Protein AF-A0A4Y2BQZ9-F1 (afdb_monomer)

Mean predicted aligned error: 6.3 Å

Radius of gyration: 13.2 Å; Cα contacts (8 Å, |Δi|>4): 187; chains: 1; bounding box: 32×36×35 Å

Structure (mmCIF, N/CA/C/O backbone):
data_AF-A0A4Y2BQZ9-F1
#
_entry.id   AF-A0A4Y2BQZ9-F1
#
loop_
_atom_site.group_PDB
_atom_site.id
_atom_site.type_symbol
_atom_site.label_atom_id
_atom_site.label_alt_id
_atom_site.label_comp_id
_atom_site.label_asym_id
_atom_site.label_entity_id
_atom_site.label_seq_id
_atom_site.pdbx_PDB_ins_code
_atom_site.Cartn_x
_atom_site.Cartn_y
_atom_site.Cartn_z
_atom_site.occupancy
_atom_site.B_iso_or_equiv
_atom_site.auth_seq_id
_atom_site.auth_comp_id
_atom_site.auth_asym_id
_atom_site.auth_atom_id
_atom_site.pdbx_PDB_model_num
ATOM 1 N N . MET A 1 1 ? 13.515 -8.556 14.291 1.00 58.47 1 MET A N 1
ATOM 2 C CA . MET A 1 1 ? 12.750 -7.822 13.261 1.00 58.47 1 MET A CA 1
ATOM 3 C C . MET A 1 1 ? 13.649 -7.631 12.059 1.00 58.47 1 MET A C 1
ATOM 5 O O . MET A 1 1 ? 14.849 -7.470 12.256 1.00 58.47 1 MET A O 1
ATOM 9 N N . SER A 1 2 ? 13.104 -7.715 10.847 1.00 66.88 2 SER A N 1
ATOM 10 C CA . SER A 1 2 ? 13.828 -7.320 9.638 1.00 66.88 2 SER A CA 1
ATOM 11 C C . SER A 1 2 ? 14.216 -5.841 9.731 1.00 66.88 2 SER A C 1
ATOM 13 O O . SER A 1 2 ? 13.443 -5.054 10.289 1.00 66.88 2 SER A O 1
ATOM 15 N N . PRO A 1 3 ? 15.391 -5.443 9.217 1.00 71.94 3 PRO A N 1
ATOM 16 C CA . PRO A 1 3 ? 15.725 -4.029 9.119 1.00 71.94 3 PRO A CA 1
ATOM 17 C C . PRO A 1 3 ? 14.621 -3.307 8.327 1.00 71.94 3 PRO A C 1
ATOM 19 O O . PRO A 1 3 ? 14.055 -3.874 7.391 1.00 71.94 3 PRO A O 1
ATOM 22 N N . HIS A 1 4 ? 14.283 -2.083 8.740 1.00 78.25 4 HIS A N 1
ATOM 23 C CA . HIS A 1 4 ? 13.261 -1.228 8.114 1.00 78.25 4 HIS A CA 1
ATOM 24 C C . HIS A 1 4 ? 11.793 -1.658 8.280 1.00 78.25 4 HIS A C 1
ATOM 26 O O . HIS A 1 4 ? 10.900 -1.074 7.668 1.00 78.25 4 HIS A O 1
ATOM 32 N N . THR A 1 5 ? 11.512 -2.664 9.111 1.00 85.69 5 THR A N 1
ATOM 33 C CA . THR A 1 5 ? 10.137 -3.020 9.488 1.00 85.69 5 THR A CA 1
ATOM 34 C C . THR A 1 5 ? 9.846 -2.565 10.911 1.00 85.69 5 THR A C 1
ATOM 36 O O . THR A 1 5 ? 10.538 -2.988 11.837 1.00 85.69 5 THR A O 1
ATOM 39 N N . SER A 1 6 ? 8.800 -1.765 11.100 1.00 86.25 6 SER A N 1
ATOM 40 C CA . SER A 1 6 ? 8.299 -1.388 12.426 1.00 86.25 6 SER A CA 1
ATOM 41 C C . SER A 1 6 ? 6.833 -1.779 12.589 1.00 86.25 6 SER A C 1
ATOM 43 O O . SER A 1 6 ? 6.126 -2.053 11.618 1.00 86.25 6 SER A O 1
ATOM 45 N N . MET A 1 7 ? 6.381 -1.892 13.838 1.00 89.56 7 MET A N 1
ATOM 46 C CA . MET A 1 7 ? 4.963 -2.110 14.116 1.00 89.56 7 MET A CA 1
ATOM 47 C C . MET A 1 7 ? 4.208 -0.792 13.974 1.00 89.56 7 MET A C 1
ATOM 49 O O . MET A 1 7 ? 4.625 0.232 14.511 1.00 89.56 7 MET A O 1
ATOM 53 N N . GLY A 1 8 ? 3.070 -0.843 13.294 1.00 88.94 8 GLY A N 1
ATOM 54 C CA . GLY A 1 8 ? 2.111 0.250 13.227 1.00 88.94 8 GLY A CA 1
ATOM 55 C C . GLY A 1 8 ? 0.684 -0.276 13.233 1.00 88.94 8 GLY A C 1
ATOM 56 O O . GLY A 1 8 ? 0.444 -1.469 13.418 1.00 88.94 8 GLY A O 1
ATOM 57 N N . GLU A 1 9 ? -0.268 0.617 13.015 1.00 89.94 9 GLU A N 1
ATOM 58 C CA . GLU A 1 9 ? -1.680 0.294 12.867 1.00 89.94 9 GLU A CA 1
ATOM 59 C C . GLU A 1 9 ? -2.163 0.711 11.483 1.00 89.94 9 GLU A C 1
ATOM 61 O O . GLU A 1 9 ? -1.886 1.821 11.023 1.00 89.94 9 GLU A O 1
ATOM 66 N N . VAL A 1 10 ? -2.933 -0.1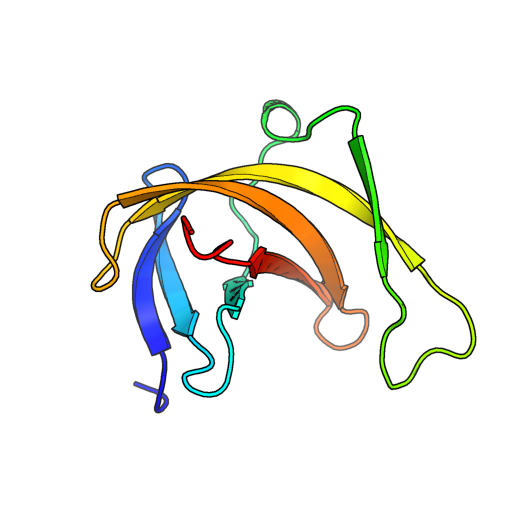66 10.841 1.00 86.94 10 VAL A N 1
ATOM 67 C CA . VAL A 1 10 ? -3.657 0.145 9.607 1.00 86.94 10 VAL A CA 1
ATOM 68 C C . VAL A 1 10 ? -5.129 -0.139 9.827 1.00 86.94 10 VAL A C 1
ATOM 70 O O . VAL A 1 10 ? -5.511 -1.264 10.150 1.00 86.94 10 VAL A O 1
ATOM 73 N N . ASN A 1 11 ? -5.962 0.889 9.678 1.00 87.75 11 ASN A N 1
ATOM 74 C CA . ASN A 1 11 ? -7.398 0.839 9.967 1.00 87.75 11 ASN A CA 1
ATOM 75 C C . ASN A 1 11 ? -7.701 0.294 11.378 1.00 87.75 11 ASN A C 1
ATOM 77 O O . ASN A 1 11 ? -8.633 -0.488 11.567 1.00 87.75 11 ASN A O 1
ATOM 81 N N .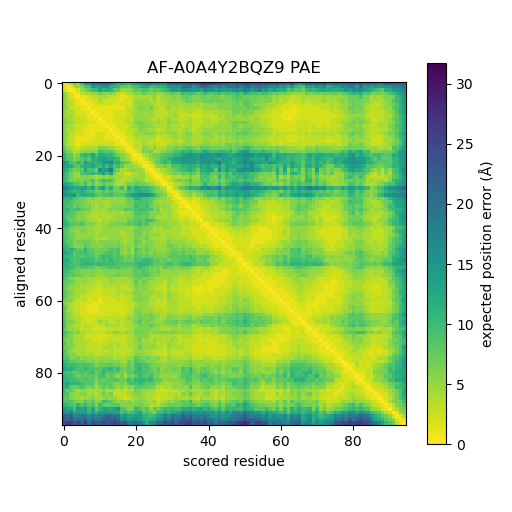 GLY A 1 12 ? -6.880 0.683 12.360 1.00 88.50 12 GLY A N 1
ATOM 82 C CA . GLY A 1 12 ? -7.001 0.260 13.760 1.00 88.50 12 GLY A CA 1
ATOM 83 C C . GLY A 1 12 ? -6.523 -1.166 14.053 1.00 88.50 12 GLY A C 1
ATOM 84 O O . GLY A 1 12 ? -6.714 -1.645 15.167 1.00 88.50 12 GLY A O 1
ATOM 85 N N . LEU A 1 13 ? -5.919 -1.859 13.081 1.00 88.31 13 LEU A N 1
ATOM 86 C CA . LEU A 1 13 ? -5.363 -3.198 13.273 1.00 88.31 13 LEU A CA 1
ATOM 87 C C . LEU A 1 13 ? -3.831 -3.144 13.322 1.00 88.31 13 LEU A C 1
ATOM 89 O O . LEU A 1 13 ? -3.226 -2.584 12.405 1.00 88.31 13 LEU A O 1
ATOM 93 N N . PRO A 1 14 ? -3.188 -3.742 14.341 1.00 89.25 14 PRO A N 1
ATOM 94 C CA . PRO A 1 14 ? -1.736 -3.752 14.452 1.00 89.25 14 PRO A CA 1
ATOM 95 C C . PRO A 1 14 ? -1.109 -4.660 13.389 1.00 89.25 14 PRO A C 1
ATOM 97 O O . PRO A 1 14 ? -1.533 -5.803 13.204 1.00 89.25 14 PRO A O 1
ATOM 100 N N . MET A 1 15 ? -0.079 -4.172 12.699 1.00 88.81 15 MET A N 1
ATOM 101 C CA . MET A 1 15 ? 0.651 -4.937 11.685 1.00 88.81 15 MET A CA 1
ATOM 102 C C . MET A 1 15 ? 2.066 -4.413 11.423 1.00 88.81 15 MET A C 1
ATOM 104 O O . MET A 1 15 ? 2.352 -3.244 11.690 1.00 88.81 15 MET A O 1
ATOM 108 N N . PRO A 1 16 ? 2.959 -5.266 10.886 1.00 88.06 16 PRO A N 1
ATOM 109 C CA . PRO A 1 16 ? 4.266 -4.826 10.422 1.00 88.06 16 PRO A CA 1
ATOM 110 C C . PRO A 1 16 ? 4.132 -3.930 9.185 1.00 88.06 16 PRO A C 1
ATOM 112 O O . PRO A 1 16 ? 3.460 -4.290 8.214 1.00 88.06 16 PRO A O 1
ATOM 115 N N . ILE A 1 17 ? 4.814 -2.790 9.219 1.00 86.44 17 ILE A N 1
ATOM 116 C CA . ILE A 1 17 ? 4.931 -1.837 8.118 1.00 86.44 17 ILE A CA 1
ATOM 117 C C . ILE A 1 17 ? 6.383 -1.848 7.659 1.00 86.44 17 ILE A C 1
ATOM 119 O O . ILE A 1 17 ? 7.295 -1.603 8.451 1.00 86.44 17 ILE A O 1
ATOM 123 N N . LEU A 1 18 ? 6.596 -2.162 6.383 1.00 86.75 18 LEU A N 1
ATOM 124 C CA . LEU A 1 18 ? 7.903 -2.041 5.755 1.00 86.75 18 LEU A CA 1
ATOM 125 C C . LEU A 1 18 ? 8.050 -0.609 5.250 1.00 86.75 18 LEU A C 1
ATOM 127 O O . LEU A 1 18 ? 7.312 -0.187 4.361 1.00 86.75 18 LEU A O 1
ATOM 131 N N . ARG A 1 19 ? 9.008 0.120 5.814 1.00 80.94 19 ARG A N 1
ATOM 132 C CA . ARG A 1 19 ? 9.323 1.485 5.411 1.00 80.94 19 ARG A CA 1
ATOM 133 C C . ARG A 1 19 ? 10.594 1.492 4.585 1.00 80.94 19 ARG A C 1
ATOM 135 O O . ARG A 1 19 ? 11.668 1.227 5.108 1.00 80.94 19 ARG A O 1
ATOM 142 N N . ASP A 1 20 ? 10.496 1.860 3.319 1.00 78.75 20 ASP A N 1
ATOM 143 C CA . ASP A 1 20 ? 11.692 2.139 2.534 1.00 78.75 20 ASP A CA 1
ATOM 144 C C . ASP A 1 20 ? 12.232 3.519 2.930 1.00 78.75 20 ASP A C 1
ATOM 146 O O . ASP A 1 20 ? 11.635 4.531 2.598 1.00 78.75 20 ASP A O 1
ATOM 150 N N . THR A 1 21 ? 13.348 3.595 3.661 1.00 64.88 21 THR A N 1
ATOM 151 C CA . THR A 1 21 ? 13.940 4.882 4.078 1.00 64.88 21 THR A CA 1
ATOM 152 C C . THR A 1 21 ? 14.542 5.685 2.922 1.00 64.88 21 THR A C 1
ATOM 154 O O . THR A 1 21 ? 14.833 6.865 3.103 1.00 64.88 21 THR A O 1
ATOM 157 N N . GLY A 1 22 ? 14.749 5.067 1.752 1.00 68.38 22 GLY A N 1
ATOM 158 C CA . GLY A 1 22 ? 15.179 5.752 0.531 1.00 68.38 22 GLY A CA 1
ATOM 159 C C . GLY A 1 22 ? 14.031 6.415 -0.236 1.00 68.38 22 GLY A C 1
ATOM 160 O O . GLY A 1 22 ? 14.279 7.115 -1.216 1.00 68.38 22 GLY A O 1
ATOM 161 N N . SER A 1 23 ? 12.785 6.210 0.199 1.00 65.81 23 SER A N 1
ATOM 162 C CA . SER A 1 23 ? 11.574 6.687 -0.463 1.00 65.81 23 SER A CA 1
ATOM 163 C C . SER A 1 23 ? 10.529 7.146 0.563 1.00 65.81 23 SER A C 1
ATOM 165 O O . SER A 1 23 ? 10.625 6.887 1.756 1.00 65.81 23 SER A O 1
ATOM 167 N N . SER A 1 24 ? 9.488 7.845 0.126 1.00 69.06 24 SER A N 1
ATOM 168 C CA . SER A 1 24 ? 8.318 8.156 0.961 1.00 69.06 24 SER A CA 1
ATOM 169 C C . SER A 1 24 ? 7.269 7.036 0.922 1.00 69.06 24 SER A C 1
ATOM 171 O O . SE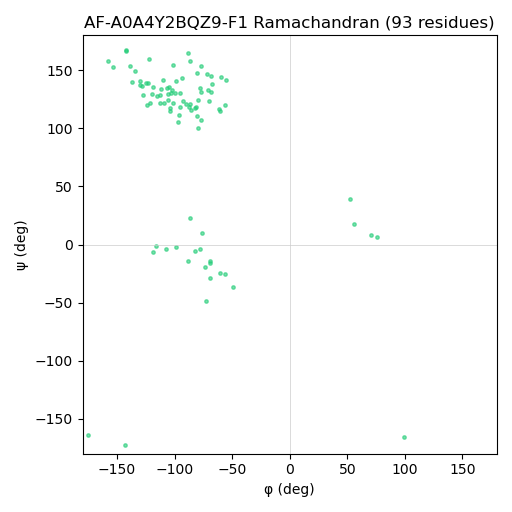R A 1 24 ? 6.088 7.298 1.162 1.00 69.06 24 SER A O 1
ATOM 173 N N . ILE A 1 25 ? 7.683 5.806 0.582 1.00 68.38 25 ILE A N 1
ATOM 174 C CA . ILE A 1 25 ? 6.791 4.670 0.345 1.00 68.38 25 ILE A CA 1
ATOM 175 C C . ILE A 1 25 ? 6.759 3.732 1.557 1.00 68.38 25 ILE A C 1
ATOM 177 O O . ILE A 1 25 ? 7.776 3.160 1.950 1.00 68.38 25 ILE A O 1
ATOM 181 N N . ASP A 1 26 ? 5.559 3.527 2.096 1.00 74.75 26 ASP A N 1
ATOM 182 C CA . ASP A 1 26 ? 5.266 2.489 3.083 1.00 74.75 26 ASP A CA 1
ATOM 183 C C . ASP A 1 26 ? 4.549 1.317 2.404 1.00 74.75 26 ASP A C 1
ATOM 185 O O . ASP A 1 26 ? 3.588 1.510 1.650 1.00 74.75 26 ASP A O 1
ATOM 189 N N . VAL A 1 27 ? 5.009 0.095 2.685 1.00 77.00 27 VAL A N 1
ATOM 190 C CA . VAL A 1 27 ? 4.410 -1.146 2.183 1.00 77.00 27 VAL A CA 1
ATOM 191 C C . VAL A 1 27 ? 3.791 -1.926 3.330 1.00 77.00 27 VAL A C 1
ATOM 193 O O . VAL A 1 27 ? 4.441 -2.224 4.335 1.00 77.00 27 VAL A O 1
ATOM 196 N N . VAL A 1 28 ? 2.527 -2.309 3.158 1.00 79.06 28 VAL A N 1
ATOM 197 C CA . VAL A 1 28 ? 1.778 -3.064 4.166 1.00 79.06 28 VAL A CA 1
ATOM 198 C C . VAL A 1 28 ? 1.161 -4.310 3.548 1.00 79.06 28 VAL A C 1
ATOM 200 O O . VAL A 1 28 ? 0.465 -4.224 2.537 1.00 79.06 28 VAL A O 1
ATOM 203 N N . CYS A 1 29 ? 1.387 -5.472 4.167 1.00 73.31 29 CYS A N 1
ATOM 204 C CA . CYS A 1 29 ? 0.750 -6.722 3.758 1.00 73.31 29 CYS A CA 1
ATOM 205 C C . CYS A 1 29 ? -0.746 -6.689 4.087 1.00 73.31 29 CYS A C 1
ATOM 207 O O . CYS A 1 29 ? -1.172 -6.497 5.227 1.00 73.31 29 CYS A O 1
ATOM 209 N N . LEU A 1 30 ? -1.559 -6.887 3.062 1.00 69.38 30 LEU A N 1
ATOM 210 C CA . LEU A 1 30 ? -2.982 -6.661 3.092 1.00 69.38 30 LEU A CA 1
ATOM 211 C C . LEU A 1 30 ? -3.758 -7.952 3.365 1.00 69.38 30 LEU A C 1
ATOM 213 O O . LEU A 1 30 ? -4.024 -8.758 2.472 1.00 69.38 30 LEU A O 1
ATOM 217 N N . LYS A 1 31 ? -4.261 -8.056 4.594 1.00 70.38 31 LYS A N 1
ATOM 218 C CA . LYS A 1 31 ? -5.429 -8.890 4.931 1.00 70.38 31 LYS A CA 1
ATOM 219 C C . LYS A 1 31 ? -6.632 -8.075 5.425 1.00 70.38 31 LYS A C 1
ATOM 221 O O . LYS A 1 31 ? -7.671 -8.651 5.719 1.00 70.38 31 LYS A O 1
ATOM 226 N N . VAL A 1 32 ? -6.493 -6.750 5.521 1.00 67.38 32 VAL A N 1
ATOM 227 C CA . VAL A 1 32 ? -7.368 -5.900 6.351 1.00 67.38 32 VAL A CA 1
ATOM 228 C C . VAL A 1 32 ? -8.169 -4.834 5.601 1.00 67.38 32 VAL A C 1
ATOM 230 O O . VAL A 1 32 ? -9.003 -4.170 6.214 1.00 67.38 32 VAL A O 1
ATOM 233 N N . VAL A 1 33 ? -7.946 -4.649 4.295 1.00 74.06 33 VAL A N 1
ATOM 234 C CA . VAL A 1 33 ? -8.758 -3.717 3.496 1.00 74.06 33 VAL A CA 1
ATOM 235 C C . VAL A 1 33 ? -10.047 -4.407 3.093 1.00 74.06 33 VAL A C 1
ATOM 237 O O . VAL A 1 33 ? -10.040 -5.434 2.410 1.00 74.06 33 VAL A O 1
ATOM 240 N N . LYS A 1 34 ? -11.151 -3.833 3.562 1.00 80.44 34 LYS A N 1
ATOM 241 C CA . LYS A 1 34 ? -12.505 -4.268 3.245 1.00 80.44 34 LYS A CA 1
ATOM 242 C C . LYS A 1 34 ? -12.987 -3.610 1.947 1.00 80.44 34 LYS A C 1
ATOM 244 O O . LYS A 1 34 ? -12.478 -2.543 1.597 1.00 80.44 34 LYS A O 1
ATOM 249 N N . PRO A 1 35 ? -13.979 -4.193 1.252 1.00 80.06 35 PRO A N 1
ATOM 250 C CA . PRO A 1 35 ? -14.590 -3.596 0.064 1.00 80.06 35 PRO A CA 1
ATOM 251 C C . PRO A 1 35 ? -15.004 -2.125 0.245 1.00 80.06 35 PRO A C 1
ATOM 253 O O . PRO A 1 35 ? -14.815 -1.314 -0.653 1.00 80.06 35 PRO A O 1
ATOM 256 N N . GLU A 1 36 ? -15.487 -1.753 1.430 1.00 84.00 36 GLU A N 1
ATOM 257 C CA . GLU A 1 36 ? -15.949 -0.387 1.736 1.00 84.00 36 GLU A CA 1
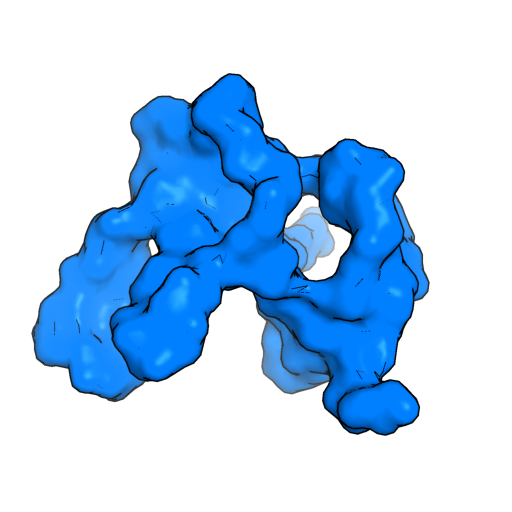ATOM 258 C C . GLU A 1 36 ? -14.820 0.657 1.794 1.00 84.00 36 GLU A C 1
ATOM 260 O O . GLU A 1 36 ? -15.077 1.858 1.788 1.00 84.00 36 GLU A O 1
ATOM 265 N N . MET A 1 37 ? -13.566 0.212 1.891 1.00 83.12 37 MET A N 1
ATOM 266 C CA . MET A 1 37 ? -12.397 1.091 1.952 1.00 83.12 37 MET A CA 1
ATOM 267 C C . MET A 1 37 ? -11.866 1.438 0.559 1.00 83.12 37 MET A C 1
ATOM 269 O O . MET A 1 37 ? -11.060 2.361 0.436 1.00 83.12 37 MET A O 1
ATOM 273 N N . PHE A 1 38 ? -12.292 0.720 -0.485 1.00 87.25 38 PHE A N 1
ATOM 274 C CA . PHE A 1 38 ? -11.943 1.075 -1.854 1.00 87.25 38 PHE A CA 1
ATOM 275 C C . PHE A 1 38 ? -12.606 2.389 -2.238 1.00 87.25 38 PHE A C 1
ATOM 277 O O . PHE A 1 38 ? -13.770 2.648 -1.934 1.00 87.25 38 PHE A O 1
ATOM 284 N N . THR A 1 39 ? -11.848 3.224 -2.928 1.00 88.00 39 THR A N 1
ATOM 285 C CA . THR A 1 39 ? -12.399 4.388 -3.604 1.00 88.00 39 THR A CA 1
ATOM 286 C C . THR A 1 39 ? -12.843 3.971 -5.008 1.00 88.00 39 THR A C 1
ATOM 288 O O . THR A 1 39 ? -12.449 2.925 -5.524 1.00 88.00 39 THR A O 1
ATOM 291 N N . SER A 1 40 ? -13.652 4.797 -5.670 1.00 90.69 40 SER A N 1
ATOM 292 C CA . SER A 1 40 ? -13.965 4.626 -7.096 1.00 90.69 40 SER A CA 1
ATOM 293 C C . SER A 1 40 ? -12.821 5.083 -8.015 1.00 90.69 40 SER A C 1
ATOM 295 O O . SER A 1 40 ? -13.019 5.235 -9.217 1.00 90.69 40 SER A O 1
ATOM 297 N N . GLU A 1 41 ? -11.644 5.368 -7.454 1.00 93.12 41 GLU A N 1
ATOM 298 C CA . GLU A 1 41 ? -10.491 5.908 -8.165 1.00 93.12 41 GLU A CA 1
ATOM 299 C C . GLU A 1 41 ? -9.466 4.811 -8.450 1.00 93.12 41 GLU A C 1
ATOM 301 O O . GLU A 1 41 ? -9.366 3.804 -7.743 1.00 93.12 41 GLU A O 1
ATOM 306 N N . GLN A 1 42 ? -8.677 5.030 -9.496 1.00 92.88 42 GLN A N 1
ATOM 307 C CA . GLN A 1 42 ? -7.652 4.103 -9.950 1.00 92.88 42 GLN A CA 1
ATOM 308 C C . GLN A 1 42 ? -6.398 4.886 -10.334 1.00 92.88 42 GLN A C 1
ATOM 310 O O . GLN A 1 42 ? -6.479 6.060 -10.701 1.00 92.88 42 GLN A O 1
ATOM 315 N N . VAL A 1 43 ? -5.241 4.238 -10.256 1.00 91.44 43 VAL A N 1
ATOM 316 C CA . VAL A 1 43 ? -3.955 4.811 -10.656 1.00 91.44 43 VAL A CA 1
ATOM 317 C C . VAL A 1 43 ? -3.237 3.866 -11.608 1.00 91.44 43 VAL A C 1
ATOM 319 O O . VAL A 1 43 ? -3.199 2.658 -11.386 1.00 91.44 43 VAL A O 1
ATOM 322 N N . TRP A 1 44 ? -2.659 4.419 -12.670 1.00 92.31 44 TRP A N 1
ATOM 323 C CA . TRP A 1 44 ? -1.801 3.674 -13.584 1.00 92.31 44 TRP A CA 1
ATOM 324 C C . TRP A 1 44 ? -0.372 3.693 -13.058 1.00 92.31 44 TRP A C 1
ATOM 326 O O . TRP A 1 44 ? 0.205 4.762 -12.864 1.00 92.31 44 TRP A O 1
ATOM 336 N N . VAL A 1 45 ? 0.192 2.514 -12.812 1.00 87.50 45 VAL A N 1
ATOM 337 C C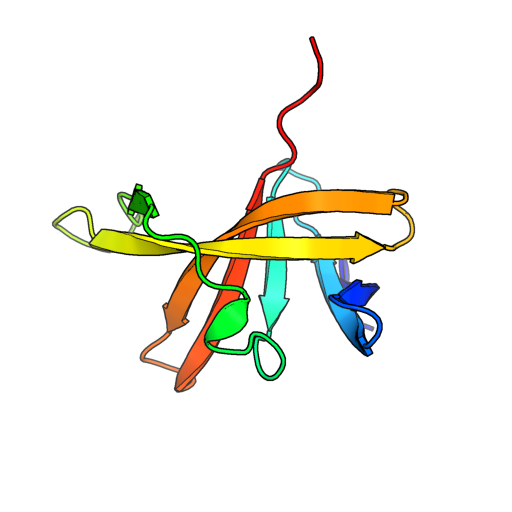A . VAL A 1 45 ? 1.549 2.356 -12.289 1.00 87.50 45 VAL A CA 1
ATOM 338 C C . VAL A 1 45 ? 2.365 1.537 -13.274 1.00 87.50 45 VAL A C 1
ATOM 340 O O . VAL A 1 45 ? 2.018 0.399 -13.582 1.00 87.50 45 VAL A O 1
ATOM 343 N N . GLN A 1 46 ? 3.466 2.116 -13.748 1.00 88.44 46 GLN A N 1
ATOM 344 C CA . GLN A 1 46 ? 4.487 1.383 -14.485 1.00 88.44 46 GLN A CA 1
ATOM 345 C C . GLN A 1 46 ? 5.377 0.651 -13.479 1.00 88.44 46 GLN A C 1
ATOM 347 O O . GLN A 1 46 ? 6.117 1.291 -12.730 1.00 88.44 46 GLN A O 1
ATOM 352 N N . GLN A 1 47 ? 5.289 -0.679 -13.429 1.00 83.25 47 GLN A N 1
ATOM 353 C CA . GLN A 1 47 ? 6.199 -1.468 -12.602 1.00 83.25 47 GLN A CA 1
ATOM 354 C C . GLN A 1 47 ? 7.537 -1.659 -13.337 1.00 83.25 47 GLN A C 1
ATOM 356 O O . GLN A 1 47 ? 7.536 -1.757 -14.565 1.00 83.25 47 GLN A O 1
ATOM 361 N N . PRO A 1 48 ? 8.679 -1.737 -12.626 1.00 81.62 48 PRO A N 1
ATOM 362 C CA . PRO A 1 48 ? 9.997 -1.841 -13.262 1.00 81.62 48 PRO A CA 1
ATOM 363 C C . PRO A 1 48 ? 10.194 -3.078 -14.147 1.00 81.62 48 PRO A C 1
ATOM 365 O O . PRO A 1 48 ? 11.059 -3.066 -15.016 1.00 81.62 48 PRO A O 1
ATOM 368 N N . LEU A 1 49 ? 9.439 -4.149 -13.887 1.00 83.31 49 LEU A N 1
ATOM 369 C CA . LEU A 1 49 ? 9.568 -5.444 -14.562 1.00 83.31 49 LEU A CA 1
ATOM 370 C C . LEU A 1 49 ? 8.426 -5.741 -15.542 1.00 83.31 49 LEU A C 1
ATOM 372 O O . LEU A 1 49 ? 8.463 -6.780 -16.195 1.00 83.31 49 LEU A O 1
ATOM 376 N N . ASP A 1 50 ? 7.422 -4.868 -15.629 1.00 84.31 50 ASP A N 1
ATOM 377 C CA . ASP A 1 50 ? 6.282 -5.062 -16.523 1.00 84.31 50 ASP A C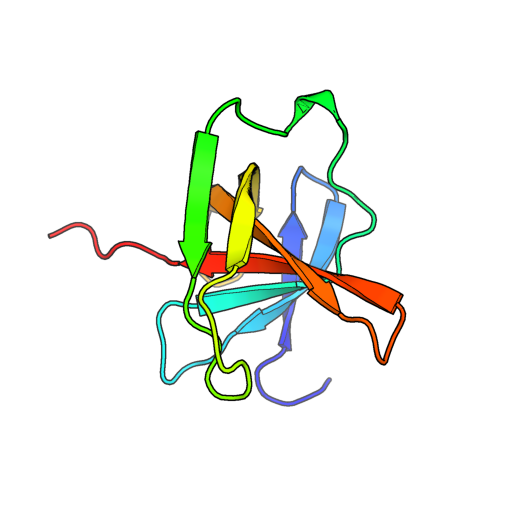A 1
ATOM 378 C C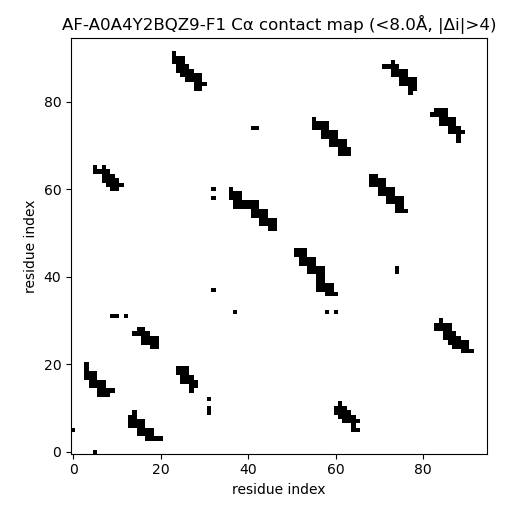 . ASP A 1 50 ? 6.479 -4.256 -17.811 1.00 84.31 50 ASP A C 1
ATOM 380 O O . ASP A 1 50 ? 6.905 -3.104 -17.771 1.00 84.31 50 ASP A O 1
ATOM 384 N N . ASP A 1 51 ? 6.101 -4.827 -18.956 1.00 89.19 51 ASP A N 1
ATOM 385 C CA . ASP A 1 51 ? 6.185 -4.141 -20.256 1.00 89.19 51 ASP A CA 1
ATOM 386 C C . ASP A 1 51 ? 5.112 -3.050 -20.430 1.00 89.19 51 ASP A C 1
ATOM 388 O O . ASP A 1 51 ? 5.242 -2.164 -21.274 1.00 89.19 51 ASP A O 1
ATOM 392 N N . ALA A 1 52 ? 4.036 -3.108 -19.643 1.00 91.19 52 ALA A N 1
ATOM 393 C CA . ALA A 1 52 ? 2.901 -2.197 -19.731 1.00 91.19 52 ALA A CA 1
ATOM 394 C C . ALA A 1 52 ? 2.475 -1.703 -18.340 1.00 91.19 52 ALA A C 1
ATOM 396 O O . ALA A 1 52 ? 2.588 -2.448 -17.362 1.00 91.19 52 ALA A O 1
ATOM 397 N N . PRO A 1 53 ? 1.938 -0.475 -18.235 1.00 89.88 53 PRO A N 1
ATOM 398 C CA . PRO A 1 53 ? 1.439 0.034 -16.972 1.00 89.88 53 PRO A CA 1
ATOM 399 C C . PRO A 1 53 ? 0.190 -0.734 -16.536 1.00 89.88 53 PRO A C 1
ATOM 401 O O . PRO A 1 53 ? -0.661 -1.106 -17.346 1.00 89.88 53 PRO A O 1
ATOM 404 N N . VAL A 1 54 ? 0.051 -0.920 -15.227 1.00 90.44 54 VAL A N 1
ATOM 405 C CA . VAL A 1 54 ? -1.078 -1.626 -14.619 1.00 90.44 54 VAL A CA 1
ATOM 406 C C . VAL A 1 54 ? -2.004 -0.622 -13.950 1.00 90.44 54 VAL A C 1
ATOM 408 O O . VAL A 1 54 ? -1.554 0.265 -13.225 1.00 90.44 54 VAL A O 1
ATOM 411 N N . CYS A 1 55 ? -3.310 -0.775 -14.168 1.00 91.50 55 CYS A N 1
ATOM 412 C CA . CYS A 1 55 ? -4.316 -0.000 -13.456 1.00 91.50 55 CYS A CA 1
ATOM 413 C C . CYS A 1 55 ? -4.598 -0.636 -12.090 1.00 91.50 55 CYS A C 1
ATOM 415 O O . CYS A 1 55 ? -5.062 -1.776 -12.012 1.00 91.50 55 CYS A O 1
ATOM 417 N N . LEU A 1 56 ? -4.315 0.095 -11.014 1.00 90.56 56 LEU A N 1
ATOM 418 C CA . LEU A 1 56 ? -4.485 -0.359 -9.638 1.00 90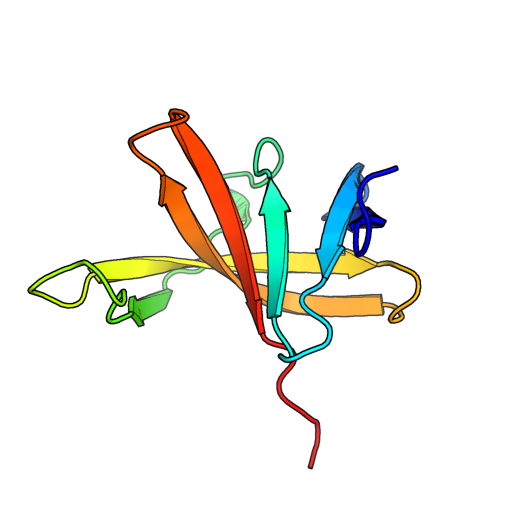.56 56 LEU A CA 1
ATOM 419 C C . LEU A 1 56 ? -5.606 0.430 -8.954 1.00 90.56 56 LEU A C 1
ATOM 421 O O . LEU A 1 56 ? -5.631 1.660 -9.051 1.00 90.56 56 LEU A O 1
ATOM 425 N N . PRO A 1 57 ? -6.523 -0.235 -8.233 1.00 91.62 57 PRO A N 1
ATOM 426 C CA . PRO A 1 57 ? -7.547 0.465 -7.478 1.00 91.62 57 PRO A CA 1
ATOM 427 C C . PRO A 1 57 ? -6.931 1.155 -6.260 1.00 91.62 57 PRO A C 1
ATOM 429 O O . PRO A 1 57 ? -5.981 0.652 -5.647 1.00 91.62 57 PRO A O 1
ATOM 432 N N . LEU A 1 58 ? -7.501 2.298 -5.894 1.00 91.69 58 LEU A N 1
ATOM 433 C CA . LEU A 1 58 ? -7.122 3.019 -4.688 1.00 91.69 58 LEU A CA 1
ATOM 434 C C . LEU A 1 58 ? -8.031 2.627 -3.517 1.00 91.69 58 LEU A C 1
ATOM 436 O O . LEU A 1 58 ? -9.232 2.417 -3.671 1.00 91.69 58 LEU A O 1
ATOM 440 N N . ALA A 1 59 ? -7.453 2.547 -2.324 1.00 89.56 59 ALA A N 1
ATOM 441 C CA . ALA A 1 59 ? -8.175 2.371 -1.072 1.00 89.56 59 ALA A CA 1
ATOM 442 C C . ALA A 1 59 ? -7.807 3.485 -0.094 1.00 89.56 59 ALA A C 1
ATOM 444 O O . ALA A 1 59 ? -6.642 3.871 0.017 1.00 89.56 59 ALA A O 1
ATOM 445 N N . LYS A 1 60 ? -8.798 4.007 0.628 1.00 89.44 60 LYS A N 1
ATOM 446 C CA . LYS A 1 60 ? -8.576 4.945 1.725 1.00 89.44 60 LYS A CA 1
ATOM 447 C C . LYS A 1 60 ? -8.149 4.157 2.957 1.00 89.44 60 LYS A C 1
ATOM 449 O O . LYS A 1 60 ? -8.856 3.249 3.390 1.00 89.44 60 LYS A O 1
ATOM 454 N N . VAL A 1 61 ? -6.999 4.511 3.514 1.00 87.00 61 VAL A N 1
ATOM 455 C CA . VAL A 1 61 ? -6.398 3.810 4.648 1.00 87.00 61 VAL A CA 1
ATOM 456 C C . VAL A 1 61 ? -6.002 4.798 5.733 1.00 87.00 61 VAL A C 1
ATOM 458 O O . VAL A 1 61 ? -5.487 5.880 5.447 1.00 87.00 61 VAL A O 1
ATOM 461 N N . ASP A 1 62 ? -6.285 4.422 6.974 1.00 88.88 62 ASP A N 1
ATOM 462 C CA . ASP A 1 62 ? -5.835 5.121 8.171 1.00 88.88 62 ASP A CA 1
ATOM 463 C C . ASP A 1 62 ? -4.548 4.462 8.682 1.00 88.88 62 ASP A C 1
ATOM 465 O O . ASP A 1 62 ? -4.569 3.274 9.003 1.00 88.88 62 ASP A O 1
ATOM 469 N N . LEU A 1 63 ? -3.438 5.203 8.718 1.00 86.62 63 LEU A N 1
ATOM 470 C CA . LEU A 1 63 ? -2.114 4.693 9.074 1.00 86.62 63 LEU A CA 1
ATOM 471 C C . LEU A 1 63 ? -1.560 5.398 10.301 1.00 86.62 63 LEU A C 1
ATOM 473 O O . LEU A 1 63 ? -1.470 6.628 10.342 1.00 86.62 63 LEU A O 1
ATOM 477 N N . LYS A 1 64 ? -1.101 4.603 11.266 1.00 88.69 64 LYS A N 1
ATOM 478 C CA . LYS A 1 64 ? -0.396 5.076 12.457 1.00 88.69 64 LYS A CA 1
ATOM 479 C C . LYS A 1 64 ? 0.883 4.286 12.657 1.00 88.69 64 LYS A C 1
ATOM 481 O O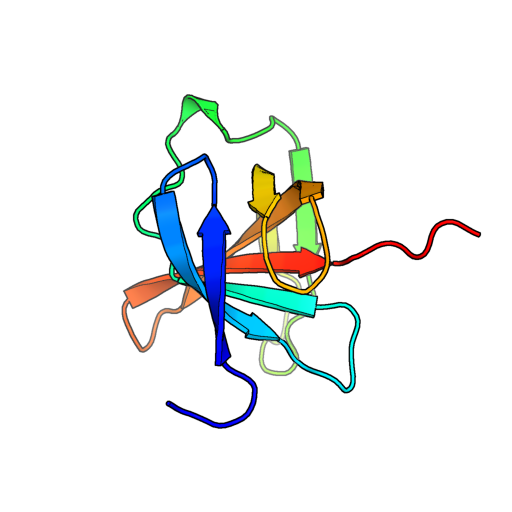 . LYS A 1 64 ? 0.906 3.073 12.488 1.00 88.69 64 LYS A O 1
ATOM 486 N N . GLY A 1 65 ? 1.941 4.964 13.064 1.00 87.19 65 GLY A N 1
ATOM 487 C CA . GLY A 1 65 ? 3.204 4.330 13.421 1.00 87.19 65 GLY A CA 1
ATOM 488 C C . GLY A 1 65 ? 4.190 5.358 13.949 1.00 87.19 65 GLY A C 1
ATOM 489 O O . GLY A 1 65 ? 3.817 6.492 14.249 1.00 87.19 65 GLY A O 1
ATOM 490 N N . GLU A 1 66 ? 5.468 4.993 13.999 1.00 84.62 66 GLU A N 1
ATOM 491 C CA . GLU A 1 66 ? 6.560 5.902 14.392 1.00 84.62 66 GLU A CA 1
ATOM 492 C C . GLU A 1 66 ? 6.610 7.174 13.536 1.00 84.62 66 GLU A C 1
ATOM 494 O O . GLU A 1 66 ? 7.069 8.227 13.963 1.00 84.62 66 GLU A O 1
ATOM 499 N N . PHE A 1 67 ? 6.085 7.089 12.319 1.00 77.44 67 PHE A N 1
ATOM 500 C CA . PHE A 1 67 ? 5.984 8.200 11.394 1.00 77.44 67 PHE A CA 1
ATOM 501 C C . PHE A 1 67 ? 4.845 9.178 11.697 1.00 77.44 67 PHE A C 1
ATOM 503 O O . PHE A 1 67 ? 4.729 10.186 11.003 1.00 77.44 67 PHE A O 1
ATOM 510 N N . GLY A 1 68 ? 4.015 8.914 12.704 1.00 86.12 68 GLY A N 1
ATOM 511 C CA . GLY A 1 68 ? 2.829 9.689 13.049 1.00 86.12 68 GLY A CA 1
ATOM 512 C C . GLY A 1 68 ? 1.542 9.067 12.509 1.00 86.12 68 GLY A C 1
ATOM 513 O O . GLY A 1 68 ? 1.512 7.907 12.102 1.00 86.12 68 GLY A O 1
ATOM 514 N N . HIS A 1 69 ? 0.467 9.853 12.513 1.00 88.50 69 HIS A N 1
ATOM 515 C CA . HIS A 1 69 ? -0.873 9.436 12.097 1.00 88.50 69 HIS A CA 1
ATOM 516 C C . HIS A 1 69 ? -1.303 10.217 10.858 1.00 88.50 69 HIS A C 1
ATOM 518 O O . HIS A 1 69 ? -1.234 11.445 10.855 1.00 88.50 69 HIS A O 1
ATOM 524 N N . PHE A 1 70 ? -1.732 9.526 9.804 1.00 85.94 70 PHE A N 1
ATOM 525 C CA . PHE A 1 70 ? -2.339 10.164 8.641 1.00 85.94 70 PHE A CA 1
ATOM 526 C C . PHE A 1 70 ? -3.289 9.223 7.901 1.00 85.94 70 PHE A C 1
ATOM 528 O O . PHE A 1 70 ? -3.128 8.005 7.896 1.00 85.94 70 PHE A O 1
ATOM 535 N N . ILE A 1 71 ? -4.268 9.823 7.230 1.00 88.12 71 ILE A N 1
ATOM 536 C CA . ILE A 1 71 ? -5.199 9.129 6.344 1.00 88.12 71 ILE A CA 1
ATOM 537 C C . ILE A 1 71 ? -4.763 9.405 4.910 1.00 88.12 71 ILE A C 1
ATOM 539 O O . ILE A 1 71 ? -4.551 10.557 4.536 1.00 88.12 71 ILE A O 1
ATOM 543 N N . THR A 1 72 ? -4.647 8.361 4.098 1.00 87.25 72 THR A N 1
ATOM 544 C CA . THR A 1 72 ? -4.156 8.471 2.719 1.00 87.25 72 THR A CA 1
ATOM 545 C C . THR A 1 72 ? -4.905 7.542 1.772 1.00 87.25 72 THR A C 1
ATOM 547 O O . THR A 1 72 ? -5.648 6.657 2.198 1.00 87.25 72 THR A O 1
ATOM 550 N N . LYS A 1 73 ? -4.721 7.763 0.470 1.00 89.44 73 LYS A N 1
ATOM 551 C CA . LYS A 1 73 ? -5.126 6.828 -0.578 1.00 89.44 73 LYS A CA 1
ATOM 552 C C . LYS A 1 73 ? -3.921 5.972 -0.935 1.00 89.44 73 LYS A C 1
ATOM 554 O O . LYS A 1 73 ? -2.839 6.491 -1.191 1.00 89.44 73 LYS A O 1
ATOM 559 N N . SER A 1 74 ? -4.117 4.666 -0.957 1.00 89.00 74 SER A N 1
ATOM 560 C CA . SER A 1 74 ? -3.072 3.697 -1.243 1.00 89.00 74 SER A CA 1
ATOM 561 C C . SER A 1 74 ? -3.464 2.827 -2.422 1.00 89.00 74 SER A C 1
ATOM 563 O O . SER A 1 74 ? -4.617 2.410 -2.528 1.00 89.00 74 SER A O 1
ATOM 565 N N . ALA A 1 75 ? -2.501 2.557 -3.300 1.00 91.00 75 ALA A N 1
ATOM 566 C CA . ALA A 1 75 ? -2.695 1.624 -4.396 1.00 91.00 75 ALA A CA 1
ATOM 567 C C . ALA A 1 75 ? -2.623 0.191 -3.876 1.00 91.00 75 ALA A C 1
ATOM 569 O O . ALA A 1 75 ? -1.683 -0.180 -3.167 1.00 91.00 75 ALA A O 1
ATOM 570 N N . LEU A 1 76 ? -3.610 -0.616 -4.253 1.00 88.81 76 LEU A N 1
ATOM 571 C CA . LEU A 1 76 ? -3.608 -2.035 -3.950 1.00 88.81 76 LEU A CA 1
ATOM 572 C C . LEU A 1 76 ? -2.861 -2.810 -5.033 1.00 88.81 76 LEU A C 1
ATOM 574 O O . LEU A 1 76 ? -3.297 -2.862 -6.179 1.00 88.81 76 LEU A O 1
ATOM 578 N N . VAL A 1 77 ? -1.787 -3.483 -4.641 1.00 86.56 77 VAL A N 1
ATOM 579 C CA . VAL A 1 77 ? -1.009 -4.381 -5.495 1.00 86.56 77 VAL A CA 1
ATOM 580 C C . VAL A 1 77 ? -1.316 -5.827 -5.137 1.00 86.56 77 VAL A C 1
ATOM 582 O O . VAL A 1 77 ? -1.341 -6.199 -3.966 1.00 86.56 77 VAL A O 1
ATOM 585 N N . TYR A 1 78 ? -1.521 -6.662 -6.151 1.00 82.19 78 TYR A N 1
ATOM 586 C CA . TYR A 1 78 ? -1.560 -8.111 -5.994 1.00 82.19 78 TYR A CA 1
ATOM 587 C C . TYR A 1 78 ? -0.257 -8.703 -6.520 1.00 82.19 78 TYR A C 1
ATOM 589 O O . TYR A 1 78 ? 0.037 -8.586 -7.710 1.00 82.19 78 TYR A O 1
ATOM 597 N N . ASN A 1 79 ? 0.516 -9.341 -5.647 1.00 78.19 79 ASN A N 1
ATOM 598 C CA . ASN A 1 79 ? 1.721 -10.039 -6.059 1.00 78.19 79 ASN A CA 1
ATOM 599 C C . ASN A 1 79 ? 1.365 -11.490 -6.407 1.00 78.19 79 ASN A C 1
ATOM 601 O O . ASN A 1 79 ? 0.832 -12.246 -5.595 1.00 78.19 79 ASN A O 1
ATOM 605 N N . LYS A 1 80 ? 1.653 -11.883 -7.650 1.00 77.50 80 LYS A N 1
ATOM 606 C CA . LYS A 1 80 ? 1.369 -13.233 -8.151 1.00 77.50 80 LYS A CA 1
ATOM 607 C C . LYS A 1 80 ? 2.257 -14.300 -7.499 1.00 77.50 80 LYS A C 1
ATOM 609 O O . LYS A 1 80 ? 1.820 -15.442 -7.392 1.00 77.50 80 LYS A O 1
ATOM 614 N N . ALA A 1 81 ? 3.473 -13.943 -7.077 1.00 79.00 81 ALA A N 1
ATOM 615 C CA . ALA A 1 81 ? 4.470 -14.891 -6.579 1.00 79.00 81 ALA A CA 1
ATOM 616 C C . ALA A 1 81 ? 4.116 -15.435 -5.188 1.00 79.00 81 ALA A C 1
ATOM 618 O O . ALA A 1 81 ? 4.113 -16.644 -4.973 1.00 79.00 81 ALA A O 1
ATOM 619 N N . ASP A 1 82 ? 3.766 -14.549 -4.257 1.00 80.56 82 ASP A N 1
ATOM 620 C CA . ASP A 1 82 ? 3.382 -14.903 -2.885 1.00 80.56 82 ASP A CA 1
ATOM 621 C C . ASP A 1 82 ? 1.856 -14.936 -2.680 1.00 80.56 82 ASP A C 1
ATOM 623 O O . ASP A 1 82 ? 1.380 -15.270 -1.593 1.00 80.56 82 ASP A O 1
ATOM 627 N N . LYS A 1 83 ? 1.079 -14.611 -3.727 1.00 78.88 83 LYS A N 1
ATOM 628 C CA . LYS A 1 83 ? -0.387 -14.439 -3.689 1.00 78.88 83 LYS A CA 1
ATOM 629 C C . LYS A 1 83 ? -0.832 -13.404 -2.649 1.00 78.88 83 LYS A C 1
ATOM 631 O O . LYS A 1 83 ? -1.999 -13.385 -2.245 1.00 78.88 83 LYS A O 1
ATOM 636 N N . GLY A 1 84 ? 0.097 -12.565 -2.209 1.00 79.81 84 GLY A N 1
ATOM 637 C CA . GLY A 1 84 ? -0.092 -11.505 -1.252 1.00 79.81 84 GLY A CA 1
ATOM 638 C C . GLY A 1 84 ? -0.765 -10.308 -1.899 1.00 79.81 84 GLY A C 1
ATOM 639 O O . GLY A 1 84 ? -0.692 -10.060 -3.104 1.00 79.81 84 GLY A O 1
ATOM 640 N N . ARG A 1 85 ? -1.457 -9.548 -1.063 1.00 82.25 85 ARG A N 1
ATOM 641 C CA . ARG A 1 85 ? -1.979 -8.235 -1.416 1.00 82.25 85 ARG A CA 1
ATOM 642 C C . ARG A 1 85 ? -1.175 -7.215 -0.630 1.00 82.25 85 ARG A C 1
ATOM 644 O O . ARG A 1 85 ? -0.860 -7.479 0.525 1.00 82.25 85 ARG A O 1
ATOM 651 N N . TYR A 1 86 ? -0.857 -6.079 -1.224 1.00 84.88 86 TYR A N 1
ATOM 652 C CA . TYR A 1 86 ? -0.011 -5.065 -0.608 1.00 84.88 86 TYR A CA 1
ATOM 653 C C . TYR A 1 86 ? -0.577 -3.679 -0.850 1.00 84.88 86 TYR A C 1
ATOM 655 O O . TYR A 1 86 ? -1.060 -3.379 -1.937 1.00 84.88 86 TYR A O 1
ATOM 663 N N . LEU A 1 87 ? -0.504 -2.838 0.170 1.00 84.69 87 LEU A N 1
ATOM 664 C CA . LEU A 1 87 ? -0.777 -1.416 0.048 1.00 84.69 87 LEU A CA 1
ATOM 665 C C . LEU A 1 87 ? 0.529 -0.695 -0.223 1.00 84.69 87 LEU A C 1
ATOM 667 O O . LEU A 1 87 ? 1.462 -0.815 0.568 1.00 84.69 87 LEU A O 1
ATOM 671 N N . LEU A 1 88 ? 0.572 0.040 -1.330 1.00 85.06 88 LEU A N 1
ATOM 672 C CA . LEU A 1 88 ? 1.617 1.014 -1.605 1.00 85.06 88 LEU A CA 1
ATOM 673 C C . LEU A 1 88 ? 1.112 2.380 -1.183 1.00 85.06 88 LEU A C 1
ATOM 675 O O . LEU A 1 88 ? 0.160 2.921 -1.757 1.00 85.06 88 LEU A O 1
ATOM 679 N N . VAL A 1 89 ? 1.713 2.914 -0.136 1.00 81.19 89 VAL A N 1
ATOM 680 C CA . VAL A 1 89 ? 1.358 4.214 0.409 1.00 81.19 89 VAL A CA 1
ATOM 681 C C . VAL A 1 89 ? 2.484 5.166 0.085 1.00 81.19 89 VAL A C 1
ATOM 683 O O . VAL A 1 89 ? 3.600 4.929 0.517 1.00 81.19 89 VAL A O 1
ATOM 686 N N . ASN A 1 90 ? 2.192 6.257 -0.619 1.00 77.00 90 ASN A N 1
ATOM 687 C CA . ASN A 1 90 ? 3.135 7.360 -0.741 1.00 77.00 90 ASN A CA 1
ATOM 688 C C . ASN A 1 90 ? 2.754 8.465 0.248 1.00 77.00 90 ASN A C 1
ATOM 690 O O . ASN A 1 90 ? 1.601 8.906 0.296 1.00 77.00 90 ASN A O 1
ATOM 694 N N . ARG A 1 91 ? 3.730 8.933 1.020 1.00 67.44 91 ARG A N 1
ATOM 695 C CA . ARG A 1 91 ? 3.628 10.192 1.742 1.00 67.44 91 ARG A CA 1
ATOM 696 C C . ARG A 1 91 ? 3.913 11.326 0.766 1.00 67.44 91 ARG A C 1
ATOM 698 O O . ARG A 1 91 ? 5.067 11.631 0.483 1.00 67.44 91 ARG A O 1
ATOM 705 N N . THR A 1 92 ? 2.869 11.977 0.263 1.00 59.44 92 THR A N 1
ATOM 706 C CA . THR A 1 92 ? 3.063 13.269 -0.398 1.00 59.44 92 THR A CA 1
ATOM 707 C C . THR A 1 92 ? 3.645 14.218 0.645 1.00 59.44 92 THR A C 1
ATOM 709 O O . THR A 1 92 ? 3.011 14.457 1.675 1.00 59.44 92 THR A O 1
ATOM 712 N N . ALA A 1 93 ? 4.869 14.704 0.426 1.00 50.94 93 ALA A N 1
ATOM 713 C CA . ALA A 1 93 ? 5.412 15.777 1.243 1.00 50.94 93 ALA A CA 1
ATOM 714 C C . ALA A 1 93 ? 4.431 16.950 1.152 1.00 50.94 93 ALA A C 1
ATOM 716 O O . ALA A 1 93 ? 4.129 17.418 0.053 1.00 50.94 93 ALA A O 1
ATOM 717 N N . ALA A 1 94 ? 3.874 17.371 2.288 1.00 47.50 94 ALA A N 1
ATOM 718 C CA . ALA A 1 94 ? 3.249 18.679 2.348 1.00 47.50 94 ALA A CA 1
ATOM 719 C C . ALA A 1 94 ? 4.360 19.689 2.030 1.00 47.50 94 ALA A C 1
ATOM 721 O O . ALA A 1 94 ? 5.369 19.720 2.737 1.00 47.50 94 ALA A O 1
ATOM 722 N N . ILE A 1 95 ? 4.211 20.387 0.904 1.00 35.59 95 ILE A N 1
ATOM 723 C CA . ILE A 1 95 ? 5.055 21.519 0.511 1.00 35.59 95 ILE A CA 1
ATOM 724 C C . ILE A 1 95 ? 4.709 22.694 1.424 1.00 35.59 95 ILE A C 1
ATOM 726 O O . ILE A 1 95 ? 3.493 22.889 1.660 1.00 35.59 95 ILE A O 1
#

Nearest PDB structures (foldseek):
  5fld-assembly1_A  TM=2.775E-01  e=1.451E+00  Raptor siadenovirus A
  4e04-assembly1_A  TM=5.410E-01  e=5.737E+00  Rhodopseudomonas palustris CGA009
  2l23-assembly1_A  TM=5.378E-01  e=7.472E+00  Homo sapiens
  8vo1-assembly1_A-2  TM=2.714E-01  e=4.895E+00  Papaver somniferum

Sequence (95 aa):
MSPHTSMGEVNGLPMPILRDTGSSIDVVCLKVVKPEMFTSEQVWVQQPLDDAPVCLPLAKVDLKGEFGHFITKSALVYNKADKGRYLLVNRTAAI

Solvent-accessible surface area (backbone atoms only — not comparable to full-atom values): 5658 Å² total; per-residue (Å²): 126,63,88,58,48,45,73,25,28,52,73,87,40,80,44,68,34,40,45,44,87,93,52,59,42,38,40,33,79,51,89,77,83,51,83,86,34,47,50,101,48,70,47,76,44,74,49,97,87,49,99,58,65,44,81,25,50,25,26,59,44,43,38,37,40,95,90,45,76,54,74,46,68,22,39,50,44,75,41,81,88,80,69,43,35,31,35,46,31,66,60,75,75,83,128

Secondary structure (DSSP, 8-state):
--TTEEEEEETTEEEEEEE-TTSSEEEEE-S---GGGEEEEEEEE--TT-SS-EEEEEEEEEEEETTEEEEEEEEEEE-TTT--EEEEEE-----

pLDDT: mean 81.67, std 10.45, range [35.59, 93.12]

Organism: Araneus ventricosus (NCBI:txid182803)

Foldseek 3Di:
DPPQWDWKDKPNHIAIWRDDPVFQKIKGWDPDADPVQWDPDWDWADDPPDPGTDIFTWGWMWIDDPVGTDIFIWTWDQDPPVRIIMTIDGDDPPD